Protein AF-A0A7C9DWE0-F1 (afdb_monomer_lite)

Foldseek 3Di:
DDDDDDDDDDDDDDDDPDDDDPPDDDPPPDDPDDDDDDDDDDDDDPPPPPPPPDPPPDPPPDDPDDPPPVPPVPPPPDDDDDDPVRVVVVLVVLLVVQCVVVVHDSVVSSVLCVVVVNPSVCSVVVVVVVVVVVVD

Organism: Opuntia streptacantha (NCBI:txid393608)

InterPro domains:
  IPR048962 E3 ubiquitin-protein ligase ARIH1-like, UBA-like domain [PF21235] (91-128)

Structure (mmCIF, N/CA/C/O backbone):
data_AF-A0A7C9DWE0-F1
#
_entry.id   AF-A0A7C9DWE0-F1
#
loop_
_atom_site.group_PDB
_atom_site.id
_atom_site.type_symbol
_atom_site.label_atom_id
_atom_site.label_alt_id
_atom_site.label_comp_id
_atom_site.label_asym_id
_atom_site.label_entity_id
_atom_site.label_seq_id
_atom_site.pdbx_PDB_ins_code
_atom_site.Cartn_x
_atom_site.Cartn_y
_atom_site.Cartn_z
_atom_site.occupancy
_atom_site.B_iso_or_equiv
_atom_site.auth_seq_id
_atom_site.auth_comp_id
_atom_site.auth_asym_id
_atom_site.auth_atom_id
_atom_site.pdbx_PDB_model_num
ATOM 1 N N . MET A 1 1 ? 17.456 -36.189 42.861 1.00 44.81 1 MET A N 1
ATOM 2 C CA . MET A 1 1 ? 17.696 -37.548 42.317 1.00 44.81 1 MET A CA 1
ATOM 3 C C . MET A 1 1 ? 16.547 -38.416 42.811 1.00 44.81 1 MET A C 1
ATOM 5 O O . MET A 1 1 ? 16.393 -38.452 44.020 1.00 44.81 1 MET A O 1
ATOM 9 N N . ALA A 1 2 ? 15.655 -39.036 42.036 1.00 39.78 2 ALA A N 1
ATOM 10 C CA . ALA A 1 2 ? 15.459 -39.296 40.596 1.00 39.78 2 ALA A CA 1
ATOM 11 C C . ALA A 1 2 ? 14.021 -38.837 40.218 1.00 39.78 2 ALA A C 1
ATOM 13 O O . ALA A 1 2 ? 13.189 -38.744 41.111 1.00 39.78 2 ALA A O 1
ATOM 14 N N . SER A 1 3 ? 13.669 -38.316 39.038 1.00 45.78 3 SER A N 1
ATOM 15 C CA . SER A 1 3 ? 13.766 -38.760 37.634 1.00 45.78 3 SER A CA 1
ATOM 16 C C . SER A 1 3 ? 12.952 -40.007 37.267 1.00 45.78 3 SER A C 1
ATOM 18 O O . SER A 1 3 ? 13.391 -41.115 37.541 1.00 45.78 3 SER A O 1
ATOM 20 N N . ALA A 1 4 ? 11.862 -39.711 36.545 1.00 49.44 4 ALA A N 1
ATOM 21 C CA . ALA A 1 4 ? 11.232 -40.411 35.424 1.00 49.44 4 ALA A CA 1
ATOM 22 C C . ALA A 1 4 ? 10.622 -41.811 35.623 1.00 49.44 4 ALA A C 1
ATOM 24 O O . ALA A 1 4 ? 11.168 -42.680 36.283 1.00 49.44 4 ALA A O 1
ATOM 25 N N . GLU A 1 5 ? 9.518 -41.994 34.894 1.00 49.81 5 GLU A N 1
ATOM 26 C CA . GLU A 1 5 ? 8.883 -43.267 34.543 1.00 49.81 5 GLU A CA 1
ATOM 27 C C . GLU A 1 5 ? 7.984 -43.886 35.612 1.00 49.81 5 GLU A C 1
ATOM 29 O O . GLU A 1 5 ? 8.369 -44.778 36.357 1.00 49.81 5 GLU A O 1
ATOM 34 N N . GLN A 1 6 ? 6.729 -43.444 35.618 1.00 51.88 6 GLN A N 1
ATOM 35 C CA . GLN A 1 6 ? 5.573 -44.325 35.438 1.00 51.88 6 GLN A CA 1
ATOM 36 C C . GLN A 1 6 ? 4.325 -43.454 35.408 1.00 51.88 6 GLN A C 1
ATOM 38 O O . GLN A 1 6 ? 4.126 -42.665 36.316 1.00 51.88 6 GLN A O 1
ATOM 43 N N . TYR A 1 7 ? 3.591 -43.536 34.302 1.00 47.62 7 TYR A N 1
ATOM 44 C CA . TYR A 1 7 ? 2.133 -43.424 34.120 1.00 47.62 7 TYR A CA 1
ATOM 45 C C . TYR A 1 7 ? 1.859 -42.992 32.669 1.00 47.62 7 TYR A C 1
ATOM 47 O O . TYR A 1 7 ? 1.126 -42.051 32.386 1.00 47.62 7 TYR A O 1
ATOM 55 N N . LEU A 1 8 ? 2.488 -43.706 31.729 1.00 50.47 8 LEU A N 1
ATOM 56 C CA . LEU A 1 8 ? 1.838 -43.999 30.460 1.00 50.47 8 LEU A CA 1
ATOM 57 C C . LEU A 1 8 ? 0.847 -45.137 30.730 1.00 50.47 8 LEU A C 1
ATOM 59 O O . LEU A 1 8 ? 1.215 -46.121 31.372 1.00 50.47 8 LEU A O 1
ATOM 63 N N . ASN A 1 9 ? -0.354 -44.979 30.176 1.00 40.34 9 ASN A N 1
ATOM 64 C CA . ASN A 1 9 ? -1.404 -45.978 29.954 1.00 40.34 9 ASN A CA 1
ATOM 65 C C . ASN A 1 9 ? -2.389 -46.239 31.104 1.00 40.34 9 ASN A C 1
ATOM 67 O O . ASN A 1 9 ? -2.140 -47.031 32.008 1.00 40.34 9 ASN A O 1
ATOM 71 N N . ASN A 1 10 ? -3.574 -45.631 30.996 1.00 44.66 10 ASN A N 1
ATOM 72 C CA . ASN A 1 10 ? -4.775 -46.279 30.434 1.00 44.66 10 ASN A CA 1
ATOM 73 C C . ASN A 1 10 ? -5.855 -45.186 30.247 1.00 44.66 10 ASN A C 1
ATOM 75 O O . ASN A 1 10 ? -6.109 -44.444 31.185 1.00 44.66 10 ASN A O 1
ATOM 79 N N . SER A 1 11 ? -6.317 -44.866 29.033 1.00 46.47 11 SER A N 1
ATOM 80 C CA . SER A 1 11 ? -7.185 -45.649 28.127 1.00 46.47 11 SER A CA 1
ATOM 81 C C . SER A 1 11 ? -8.675 -45.459 28.460 1.00 46.47 11 SER A C 1
ATOM 83 O O . SER A 1 11 ? -9.066 -45.745 29.587 1.00 46.47 11 SER A O 1
ATOM 85 N N . ALA A 1 12 ? -9.435 -45.041 27.429 1.00 52.06 12 ALA A N 1
ATOM 86 C CA . ALA A 1 12 ? -10.893 -44.831 27.349 1.00 52.06 12 ALA A CA 1
ATOM 87 C C . ALA A 1 12 ? -11.383 -43.579 28.110 1.00 52.06 12 ALA A C 1
ATOM 89 O O . ALA A 1 12 ? -11.009 -43.382 29.256 1.00 52.06 12 ALA A O 1
ATOM 90 N N . GLU A 1 13 ? -12.145 -42.630 27.565 1.00 55.22 13 GLU A N 1
ATOM 91 C CA . GLU A 1 13 ? -13.210 -42.605 26.540 1.00 55.22 13 GLU A CA 1
ATOM 92 C C . GLU A 1 13 ? -13.116 -41.193 25.891 1.00 55.22 13 GLU A C 1
ATOM 94 O O . GLU A 1 13 ? -12.891 -40.216 26.600 1.00 55.22 13 GLU A O 1
ATOM 99 N N . GLU A 1 14 ? -12.989 -40.961 24.583 1.00 55.84 14 GLU A N 1
ATOM 100 C CA . GLU A 1 14 ? -13.912 -41.222 23.466 1.00 55.84 14 GLU A CA 1
ATOM 101 C C . GLU A 1 14 ? -15.357 -40.760 23.715 1.00 55.84 14 GLU A C 1
ATOM 103 O O . GLU A 1 14 ? -16.229 -41.573 23.965 1.00 55.84 14 GLU A O 1
ATOM 108 N N . GLU A 1 15 ? -15.596 -39.451 23.588 1.00 56.38 15 GLU A N 1
ATOM 109 C CA . GLU A 1 15 ? -16.796 -38.882 22.949 1.00 56.38 15 GLU A CA 1
ATOM 110 C C . GLU A 1 15 ? -16.300 -37.620 22.209 1.00 56.38 15 GLU A C 1
ATOM 112 O O . GLU A 1 15 ? -15.801 -36.677 22.816 1.00 56.38 15 GLU A O 1
ATOM 117 N N . GLY A 1 16 ? -16.182 -37.613 20.882 1.00 49.94 16 GLY A N 1
ATOM 118 C CA . GLY A 1 16 ? -17.322 -37.745 19.982 1.00 49.94 16 GLY A CA 1
ATOM 119 C C . GLY A 1 16 ? -18.039 -36.398 19.863 1.00 49.94 16 GLY A C 1
ATOM 120 O O . GLY A 1 16 ? -19.231 -36.317 20.129 1.00 49.94 16 GLY A O 1
ATOM 121 N N . ARG A 1 17 ? -17.316 -35.311 19.543 1.00 49.69 17 ARG A N 1
ATOM 122 C CA . ARG A 1 17 ? -17.966 -34.071 19.101 1.00 49.69 17 ARG A CA 1
ATOM 123 C C . ARG A 1 17 ? -18.163 -34.187 17.598 1.00 49.69 17 ARG A C 1
ATOM 125 O O . ARG A 1 17 ? -17.260 -33.864 16.831 1.00 49.69 17 ARG A O 1
ATOM 132 N N . GLU A 1 18 ? -19.303 -34.766 17.255 1.00 59.59 18 GLU A N 1
ATOM 133 C CA . GLU A 1 18 ? -19.808 -34.890 15.897 1.00 59.59 18 GLU A CA 1
ATOM 134 C C . GLU A 1 18 ? -19.984 -33.510 15.251 1.00 59.59 18 GLU A C 1
ATOM 136 O O . GLU A 1 18 ? -20.187 -32.490 15.916 1.00 59.59 18 GLU A O 1
ATOM 141 N N . GLU A 1 19 ? -19.798 -33.548 13.942 1.00 55.91 19 GLU A N 1
ATOM 142 C CA . GLU A 1 19 ? -19.743 -32.481 12.960 1.00 55.91 19 GLU A CA 1
ATOM 143 C C . GLU A 1 19 ? -21.064 -31.704 12.875 1.00 55.91 19 GLU A C 1
ATOM 145 O O . GLU A 1 19 ? -22.136 -32.295 12.779 1.00 55.91 19 GLU A O 1
ATOM 150 N N . GLU A 1 20 ? -20.978 -30.376 12.820 1.00 55.44 20 GLU A N 1
ATOM 151 C CA . GLU A 1 20 ? -21.965 -29.574 12.096 1.00 55.44 20 GLU A CA 1
ATOM 152 C C . GLU A 1 20 ? -21.179 -28.775 11.054 1.00 55.44 20 GLU A C 1
ATOM 154 O O . GLU A 1 20 ? -20.591 -27.730 11.333 1.00 55.44 20 GLU A O 1
ATOM 159 N N . GLU A 1 21 ? -21.062 -29.366 9.864 1.00 58.91 21 GLU A N 1
ATOM 160 C CA . GLU A 1 21 ? -20.656 -28.667 8.652 1.00 58.91 21 GLU A CA 1
ATOM 161 C C . GLU A 1 21 ? -21.815 -27.737 8.268 1.00 58.91 21 GLU A C 1
ATOM 163 O O . GLU A 1 21 ? -22.874 -28.183 7.826 1.00 58.91 21 GLU A O 1
ATOM 168 N N . GLU A 1 22 ? -21.647 -26.437 8.503 1.00 58.53 22 GLU A N 1
ATOM 169 C CA . GLU A 1 22 ? -22.556 -25.409 7.996 1.00 58.53 22 GLU A CA 1
ATOM 170 C C . GLU A 1 22 ? -22.359 -25.296 6.474 1.00 58.53 22 GLU A C 1
ATOM 172 O O . GLU A 1 22 ? -21.539 -24.526 5.973 1.00 58.53 22 GLU A O 1
ATOM 177 N N . GLU A 1 23 ? -23.084 -26.125 5.722 1.00 61.44 23 GLU A N 1
ATOM 178 C CA . GLU A 1 23 ? -23.279 -25.959 4.283 1.00 61.44 23 GLU A CA 1
ATOM 179 C C . GLU A 1 23 ? -24.240 -24.782 4.039 1.00 61.44 23 GLU A C 1
ATOM 181 O O . GLU A 1 23 ? -25.449 -24.974 3.905 1.00 61.44 23 GLU A O 1
ATOM 186 N N . GLU A 1 24 ? -23.726 -23.549 3.986 1.00 61.78 24 GLU A N 1
ATOM 187 C CA . GLU A 1 24 ? -24.516 -22.414 3.493 1.00 61.78 24 GLU A CA 1
ATOM 188 C C . GLU A 1 24 ? -24.359 -22.236 1.973 1.00 61.78 24 GLU A C 1
ATOM 190 O O . GLU A 1 24 ? -23.264 -22.092 1.421 1.00 61.78 24 GLU A O 1
ATOM 195 N N . GLU A 1 25 ? -25.519 -22.303 1.317 1.00 62.66 25 GLU A N 1
ATOM 196 C CA . GLU A 1 25 ? -25.822 -22.175 -0.106 1.00 62.66 25 GLU A CA 1
ATOM 197 C C . GLU A 1 25 ? -24.971 -21.130 -0.847 1.00 62.66 25 GLU A C 1
ATOM 199 O O . GLU A 1 25 ? -25.085 -19.922 -0.641 1.00 62.66 25 GLU A O 1
ATOM 204 N N . LEU A 1 26 ? -24.181 -21.591 -1.820 1.00 57.09 26 LEU A N 1
ATOM 205 C CA . LEU A 1 26 ? -23.634 -20.716 -2.853 1.00 57.09 26 LEU A CA 1
ATOM 206 C C . LEU A 1 26 ? -24.789 -20.216 -3.730 1.00 57.09 26 LEU A C 1
ATOM 208 O O . LEU A 1 26 ? -25.272 -20.940 -4.605 1.00 57.09 26 LEU A O 1
ATOM 212 N N . GLU A 1 27 ? -25.230 -18.978 -3.505 1.00 61.94 27 GLU A N 1
ATOM 213 C CA . GLU A 1 27 ? -26.178 -18.310 -4.391 1.00 61.94 27 GLU A CA 1
ATOM 214 C C . GLU A 1 27 ? -25.609 -18.257 -5.818 1.00 61.94 27 GLU A C 1
ATOM 216 O O . GLU A 1 27 ? -24.581 -17.642 -6.115 1.00 61.94 27 GLU A O 1
ATOM 221 N N . ASN A 1 28 ? -26.304 -18.958 -6.708 1.00 61.91 28 ASN A N 1
ATOM 222 C CA . ASN A 1 28 ? -26.071 -19.012 -8.139 1.00 61.91 28 ASN A CA 1
ATOM 223 C C . ASN A 1 28 ? -26.217 -17.609 -8.759 1.00 61.91 28 ASN A C 1
ATOM 225 O O . ASN A 1 28 ? -27.320 -17.204 -9.127 1.00 61.91 28 ASN A O 1
ATOM 229 N N . TYR A 1 29 ? -25.108 -16.877 -8.899 1.00 62.41 29 TYR A N 1
ATOM 230 C CA . TYR A 1 29 ? -25.034 -15.596 -9.611 1.00 62.41 29 TYR A CA 1
ATOM 231 C C . TYR A 1 29 ? -25.029 -15.803 -11.137 1.00 62.41 29 TYR A C 1
ATOM 233 O O . TYR A 1 29 ? -24.180 -15.287 -11.856 1.00 62.41 29 TYR A O 1
ATOM 241 N N . ASP A 1 30 ? -25.973 -16.578 -11.664 1.00 59.06 30 ASP A N 1
ATOM 242 C CA . ASP A 1 30 ? -26.134 -16.691 -13.110 1.00 59.06 30 ASP A CA 1
ATOM 243 C C . ASP A 1 30 ? -27.198 -15.704 -13.611 1.00 59.06 30 ASP A C 1
ATOM 245 O O . ASP A 1 30 ? -28.311 -15.638 -13.090 1.00 59.06 30 ASP A O 1
ATOM 249 N N . SER A 1 31 ? -26.848 -14.986 -14.680 1.00 63.12 31 SER A N 1
ATOM 250 C CA . SER A 1 31 ? -27.704 -14.112 -15.494 1.00 63.12 31 SER A CA 1
ATOM 251 C C . SER A 1 31 ? -27.883 -12.640 -15.075 1.00 63.12 31 SER A C 1
ATOM 253 O O . SER A 1 31 ? -28.955 -12.197 -14.675 1.00 63.12 31 SER A O 1
ATOM 255 N N . MET A 1 32 ? -26.862 -11.824 -15.359 1.00 63.09 32 MET A N 1
ATOM 256 C CA . MET A 1 32 ? -27.077 -10.508 -15.987 1.00 63.09 32 MET A CA 1
ATOM 257 C C . MET A 1 32 ? -26.120 -10.357 -17.170 1.00 63.09 32 MET A C 1
ATOM 259 O O . MET A 1 32 ? -25.161 -9.590 -17.157 1.00 63.09 32 MET A O 1
ATOM 263 N N . ALA A 1 33 ? -26.377 -11.163 -18.197 1.00 62.47 33 ALA A N 1
ATOM 264 C CA . ALA A 1 33 ? -25.939 -10.844 -19.542 1.00 62.47 33 ALA A CA 1
ATOM 265 C C . ALA A 1 33 ? -26.835 -9.731 -20.111 1.00 62.47 33 ALA A C 1
ATOM 267 O O . ALA A 1 33 ? -28.040 -9.713 -19.873 1.00 62.47 33 ALA A O 1
ATOM 268 N N . ASP A 1 34 ? -26.207 -8.889 -20.927 1.00 61.31 34 ASP A N 1
ATOM 269 C CA . ASP A 1 34 ? -26.786 -7.891 -21.829 1.00 61.31 34 ASP A CA 1
ATOM 270 C C . ASP A 1 34 ? -27.039 -6.483 -21.268 1.00 61.31 34 ASP A C 1
ATOM 272 O O . ASP A 1 34 ? -28.147 -6.031 -20.986 1.00 61.31 34 ASP A O 1
ATOM 276 N N . SER A 1 35 ? -25.958 -5.713 -21.221 1.00 64.19 35 SER A N 1
ATOM 277 C CA . SER A 1 35 ? -26.018 -4.351 -21.744 1.00 64.19 35 SER A CA 1
ATOM 278 C C . SER A 1 35 ? -24.823 -4.167 -22.661 1.00 64.19 35 SER A C 1
ATOM 280 O O . SER A 1 35 ? -23.728 -3.802 -22.237 1.00 64.19 35 SER A O 1
ATOM 282 N N . SER A 1 36 ? -25.038 -4.521 -23.925 1.00 70.69 36 SER A N 1
ATOM 283 C CA . SER A 1 36 ? -24.156 -4.162 -25.031 1.00 70.69 36 SER A CA 1
ATOM 284 C C . SER A 1 36 ? -23.810 -2.664 -24.959 1.00 70.69 36 SER A C 1
ATOM 286 O O . SER A 1 36 ? -24.726 -1.847 -24.822 1.00 70.69 36 SER A O 1
ATOM 288 N N . PRO A 1 37 ? -22.527 -2.263 -25.039 1.00 67.75 37 PRO A N 1
ATOM 289 C CA . PRO A 1 37 ? -22.195 -0.853 -25.195 1.00 67.75 37 PRO A CA 1
ATOM 290 C C . PRO A 1 37 ? -22.750 -0.377 -26.547 1.00 67.75 37 PRO A C 1
ATOM 292 O O . PRO A 1 37 ? -22.612 -1.107 -27.533 1.00 67.75 37 PRO A O 1
ATOM 295 N N . PRO A 1 38 ? -23.379 0.809 -26.638 1.00 63.38 38 PRO A N 1
ATOM 296 C CA . PRO A 1 38 ? -23.731 1.351 -27.940 1.00 63.38 38 PRO A CA 1
ATOM 297 C C . PRO A 1 38 ? -22.426 1.612 -28.701 1.00 63.38 38 PRO A C 1
ATOM 299 O O . PRO A 1 38 ? -21.621 2.438 -28.269 1.00 63.38 38 PRO A O 1
ATOM 302 N N . SER A 1 39 ? -22.200 0.898 -29.812 1.00 63.44 39 SER A N 1
ATOM 303 C CA . SER A 1 39 ? -21.294 1.419 -30.831 1.00 63.44 39 SER A CA 1
ATOM 304 C C . SER A 1 39 ? -21.995 2.630 -31.433 1.00 63.44 39 SER A C 1
ATOM 306 O O . SER A 1 39 ? -23.138 2.566 -31.889 1.00 63.44 39 SER A O 1
ATOM 308 N N . SER A 1 40 ? -21.346 3.775 -31.320 1.00 60.38 40 SER A N 1
ATOM 309 C CA . SER A 1 40 ? -21.626 4.913 -32.174 1.00 60.38 40 SER A CA 1
ATOM 310 C C . SER A 1 40 ? -20.340 5.137 -32.941 1.00 60.38 40 SER A C 1
ATOM 312 O O . SER A 1 40 ? -19.395 5.746 -32.449 1.00 60.38 40 SER A O 1
ATOM 314 N N . ASP A 1 41 ? -20.301 4.452 -34.078 1.00 60.22 41 ASP A N 1
ATOM 315 C CA . ASP A 1 41 ? -19.545 4.829 -35.259 1.00 60.22 41 ASP A CA 1
ATOM 316 C C . ASP A 1 41 ? -19.924 6.259 -35.703 1.00 60.22 41 ASP A C 1
ATOM 318 O O . ASP A 1 41 ? -21.019 6.723 -35.375 1.00 60.22 41 ASP A O 1
ATOM 322 N N . GLU A 1 42 ? -19.037 6.859 -36.513 1.00 59.28 42 GLU A N 1
ATOM 323 C CA . GLU A 1 42 ? -19.202 8.096 -37.319 1.00 59.28 42 GLU A CA 1
ATOM 324 C C . GLU A 1 42 ? -18.826 9.382 -36.535 1.00 59.28 42 GLU A C 1
ATOM 326 O O . GLU A 1 42 ? -19.395 9.662 -35.484 1.00 59.28 42 GLU A O 1
ATOM 331 N N . ASP A 1 43 ? -17.811 10.190 -36.874 1.00 59.50 43 ASP A N 1
ATOM 332 C CA . ASP A 1 43 ? -17.109 10.529 -38.131 1.00 59.50 43 ASP A CA 1
ATOM 333 C C . ASP A 1 43 ? -15.625 10.843 -37.788 1.00 59.50 43 ASP A C 1
ATOM 335 O O . ASP A 1 43 ? -15.344 11.417 -36.735 1.00 59.50 43 ASP A O 1
ATOM 339 N N . ASP A 1 44 ? -14.605 10.286 -38.449 1.00 60.41 44 ASP A N 1
ATOM 340 C CA . ASP A 1 44 ? -13.992 10.729 -39.719 1.00 60.41 44 ASP A CA 1
ATOM 341 C C . ASP A 1 44 ? -13.840 12.253 -39.864 1.00 60.41 44 ASP A C 1
ATOM 343 O O . ASP A 1 44 ? -14.716 12.925 -40.388 1.00 60.41 44 ASP A O 1
ATOM 347 N N . ASP A 1 45 ? -12.700 12.773 -39.408 1.00 59.94 45 ASP A N 1
ATOM 348 C CA . ASP A 1 45 ? -12.108 14.012 -39.922 1.00 59.94 45 ASP A CA 1
ATOM 349 C C . ASP A 1 45 ? -10.579 13.847 -39.861 1.00 59.94 45 ASP A C 1
ATOM 351 O O . ASP A 1 45 ? -9.867 14.447 -39.049 1.00 59.94 45 ASP A O 1
ATOM 355 N N . ASP A 1 46 ? -10.077 12.957 -40.719 1.00 60.34 46 ASP A N 1
ATOM 356 C CA . ASP A 1 46 ? -8.691 12.964 -41.184 1.00 60.34 46 ASP A CA 1
ATOM 357 C C . ASP A 1 46 ? -8.463 14.228 -42.041 1.00 60.34 46 ASP A C 1
ATOM 359 O O . ASP A 1 46 ? -8.388 14.174 -43.269 1.00 60.34 46 ASP A O 1
ATOM 363 N N . ASP A 1 47 ? -8.337 15.394 -41.402 1.00 55.41 47 ASP A N 1
ATOM 364 C CA . ASP A 1 47 ? -7.789 16.589 -42.058 1.00 55.41 47 ASP A CA 1
ATOM 365 C C . ASP A 1 47 ? -6.258 16.498 -42.057 1.00 55.41 47 ASP A C 1
ATOM 367 O O . ASP A 1 47 ? -5.540 17.177 -41.317 1.00 55.41 47 ASP A O 1
ATOM 371 N N . TYR A 1 48 ? -5.750 15.585 -42.885 1.00 62.72 48 TYR A N 1
ATOM 372 C CA . TYR A 1 48 ? -4.390 15.668 -43.392 1.00 62.72 48 TYR A CA 1
ATOM 373 C C . TYR A 1 48 ? -4.333 16.853 -44.352 1.00 62.72 48 TYR A C 1
ATOM 375 O O . TYR A 1 48 ? -4.471 16.698 -45.567 1.00 62.72 48 TYR A O 1
ATOM 383 N N . SER A 1 49 ? -4.116 18.047 -43.802 1.00 59.44 49 SER A N 1
ATOM 384 C CA . SER A 1 49 ? -3.631 19.171 -44.588 1.00 59.44 49 SER A CA 1
ATOM 385 C C . SER A 1 49 ? -2.225 18.820 -45.084 1.00 59.44 49 SER A C 1
ATOM 387 O O . SER A 1 49 ? -1.228 18.999 -44.380 1.00 59.44 49 SER A O 1
ATOM 389 N N . ASP A 1 50 ? -2.187 18.236 -46.277 1.00 62.66 50 ASP A N 1
ATOM 390 C CA . ASP A 1 50 ? -1.033 18.093 -47.156 1.00 62.66 50 ASP A CA 1
ATOM 391 C C . ASP A 1 50 ? -0.567 19.501 -47.549 1.00 62.66 50 ASP A C 1
ATOM 393 O O . ASP A 1 50 ? -0.943 20.043 -48.588 1.00 62.66 50 ASP A O 1
ATOM 397 N N . ASP A 1 51 ? 0.164 20.141 -46.637 1.00 58.62 51 ASP A N 1
ATOM 398 C CA . ASP A 1 51 ? 0.936 21.342 -46.930 1.00 58.62 51 ASP A CA 1
ATOM 399 C C . ASP A 1 51 ? 2.274 20.867 -47.501 1.00 58.62 51 ASP A C 1
ATOM 401 O O . ASP A 1 51 ? 3.277 20.693 -46.801 1.00 58.62 51 ASP A O 1
ATOM 405 N N . ASP A 1 52 ? 2.216 20.536 -48.790 1.00 62.94 52 ASP A N 1
ATOM 406 C CA . ASP A 1 52 ? 3.349 20.326 -49.687 1.00 62.94 52 ASP A CA 1
ATOM 407 C C . ASP A 1 52 ? 4.044 21.681 -49.896 1.00 62.94 52 ASP A C 1
ATOM 409 O O . ASP A 1 52 ? 3.958 22.302 -50.955 1.00 62.94 52 ASP A O 1
ATOM 413 N N . ASP A 1 53 ? 4.677 22.175 -48.831 1.00 61.41 53 ASP A N 1
ATOM 414 C CA . ASP A 1 53 ? 5.521 23.360 -48.860 1.00 61.41 53 ASP A CA 1
ATOM 415 C C . ASP A 1 53 ? 6.978 22.915 -49.026 1.00 61.41 53 ASP A C 1
ATOM 417 O O . ASP A 1 53 ? 7.703 22.582 -48.086 1.00 61.41 53 ASP A O 1
ATOM 421 N N . ASP A 1 54 ? 7.363 22.924 -50.299 1.00 59.84 54 ASP A N 1
ATOM 422 C CA . ASP A 1 54 ? 8.676 23.293 -50.806 1.00 59.84 54 ASP A CA 1
ATOM 423 C C . ASP A 1 54 ? 9.874 22.510 -50.249 1.00 59.84 54 ASP A C 1
ATOM 425 O O . ASP A 1 54 ? 10.552 22.871 -49.283 1.00 59.84 54 ASP A O 1
ATOM 429 N N . LEU A 1 55 ? 10.234 21.482 -51.021 1.00 59.19 55 LEU A N 1
ATOM 430 C CA . LEU A 1 55 ? 11.600 20.983 -51.153 1.00 59.19 55 LEU A CA 1
ATOM 431 C C . LEU A 1 55 ? 12.546 22.133 -51.565 1.00 59.19 55 LEU A C 1
ATOM 433 O O . LEU 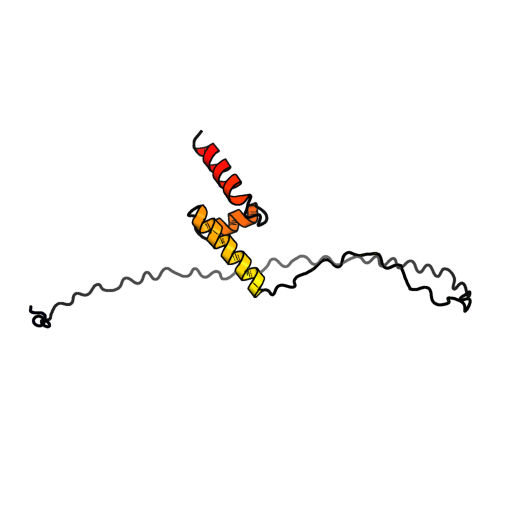A 1 55 ? 12.885 22.283 -52.741 1.00 59.19 55 LEU A O 1
ATOM 437 N N . ASP A 1 56 ? 12.993 22.932 -50.594 1.00 53.41 56 ASP A N 1
ATOM 438 C CA . ASP A 1 56 ? 14.145 23.820 -50.743 1.00 53.41 56 ASP A CA 1
ATOM 439 C C . ASP A 1 56 ? 15.424 22.976 -50.720 1.00 53.41 56 ASP A C 1
ATOM 441 O O . ASP A 1 56 ? 15.988 22.605 -49.686 1.00 53.41 56 ASP A O 1
ATOM 445 N N . ASP A 1 57 ? 15.830 22.624 -51.933 1.00 59.19 57 ASP A N 1
ATOM 446 C CA . ASP A 1 57 ? 17.144 22.141 -52.326 1.00 59.19 57 ASP A CA 1
ATOM 447 C C . ASP A 1 57 ? 18.240 23.127 -51.889 1.00 59.19 57 ASP A C 1
ATOM 449 O O . ASP A 1 57 ? 18.674 23.999 -52.641 1.00 59.19 57 ASP A O 1
ATOM 453 N N . SER A 1 58 ? 18.709 22.980 -50.651 1.00 61.31 58 SER A N 1
ATOM 454 C CA . SER A 1 58 ? 19.990 23.540 -50.221 1.00 61.31 58 SER A CA 1
ATOM 455 C C . SER A 1 58 ? 20.579 22.761 -49.046 1.00 61.31 58 SER A C 1
ATOM 457 O O . SER A 1 58 ? 20.879 23.298 -47.978 1.00 61.31 58 SER A O 1
ATOM 459 N N . LEU A 1 59 ? 20.799 21.459 -49.241 1.00 57.97 59 LEU A N 1
ATOM 460 C CA . LEU A 1 59 ? 21.761 20.731 -48.412 1.00 57.97 59 LEU A CA 1
ATOM 461 C C . LEU A 1 59 ? 23.164 21.022 -48.944 1.00 57.97 59 LEU A C 1
ATOM 463 O O . LEU A 1 59 ? 23.783 20.227 -49.648 1.00 57.97 59 LEU A O 1
ATOM 467 N N . SER A 1 60 ? 23.632 22.224 -48.605 1.00 53.84 60 SER A N 1
ATOM 468 C CA . SER A 1 60 ? 25.045 22.568 -48.580 1.00 53.84 60 SER A CA 1
ATOM 469 C C . SER A 1 60 ? 25.783 21.512 -47.758 1.00 53.84 60 SER A C 1
ATOM 471 O O . SER A 1 60 ? 25.626 21.425 -46.541 1.00 53.84 60 SER A O 1
ATOM 473 N N . ASP A 1 61 ? 26.571 20.713 -48.466 1.00 56.03 61 ASP A N 1
ATOM 474 C CA . ASP A 1 61 ? 27.588 19.786 -47.982 1.00 56.03 61 ASP A CA 1
ATOM 475 C C . ASP A 1 61 ? 28.675 20.552 -47.210 1.00 56.03 61 ASP A C 1
ATOM 477 O O . ASP A 1 61 ? 29.733 20.840 -47.757 1.00 56.03 61 ASP A O 1
ATOM 481 N N . ASP A 1 62 ? 28.367 20.990 -45.983 1.00 58.31 62 ASP A N 1
ATOM 482 C CA . ASP A 1 62 ? 29.350 21.461 -44.998 1.00 58.31 62 ASP A CA 1
ATOM 483 C C . ASP A 1 62 ? 28.718 21.588 -43.597 1.00 58.31 62 ASP A C 1
ATOM 485 O O . ASP A 1 62 ? 28.439 22.681 -43.105 1.00 58.31 62 ASP A O 1
ATOM 489 N N . PHE A 1 63 ? 28.444 20.460 -42.937 1.00 53.44 63 PHE A N 1
ATOM 490 C CA . PHE A 1 63 ? 28.311 20.455 -41.475 1.00 53.44 63 PHE A CA 1
ATOM 491 C C . PHE A 1 63 ? 29.375 19.535 -40.893 1.00 53.44 63 PHE A C 1
ATOM 493 O O . PHE A 1 63 ? 29.142 18.389 -40.510 1.00 53.44 63 PHE A O 1
ATOM 500 N N . ASP A 1 64 ? 30.581 20.091 -40.915 1.00 53.88 64 ASP A N 1
ATOM 501 C CA . ASP A 1 64 ? 31.724 19.713 -40.106 1.00 53.88 64 ASP A CA 1
ATOM 502 C C . ASP A 1 64 ? 31.285 19.517 -38.640 1.00 53.88 64 ASP A C 1
ATOM 504 O O . ASP A 1 64 ? 30.750 20.419 -37.993 1.00 53.88 64 ASP A O 1
ATOM 508 N N . ASP A 1 65 ? 31.423 18.279 -38.175 1.00 56.06 65 ASP A N 1
ATOM 509 C CA . ASP A 1 65 ? 31.838 17.880 -36.827 1.00 56.06 65 ASP A CA 1
ATOM 510 C C . ASP A 1 65 ? 31.556 18.863 -35.667 1.00 56.06 65 ASP A C 1
ATOM 512 O O . ASP A 1 65 ? 32.462 19.378 -35.011 1.00 56.06 65 ASP A O 1
ATOM 516 N N . ALA A 1 66 ? 30.277 19.120 -35.379 1.00 57.25 66 ALA A N 1
ATOM 517 C CA . ALA A 1 66 ? 29.870 19.883 -34.194 1.00 57.25 66 ALA A CA 1
ATOM 518 C C . ALA A 1 66 ? 28.609 19.331 -33.507 1.00 57.25 66 ALA A C 1
ATOM 520 O O . ALA A 1 66 ? 27.888 20.064 -32.831 1.00 57.25 66 ALA A O 1
ATOM 521 N N . PHE A 1 67 ? 28.353 18.021 -33.612 1.00 54.38 67 PHE A N 1
ATOM 522 C CA . PHE A 1 67 ? 27.467 17.328 -32.663 1.00 54.38 67 PHE A CA 1
ATOM 523 C C . PHE A 1 67 ? 28.258 16.865 -31.426 1.00 54.38 67 PHE A C 1
ATOM 525 O O . PHE A 1 67 ? 28.080 15.763 -30.919 1.00 54.38 67 PHE A O 1
ATOM 532 N N . ASP A 1 68 ? 29.159 17.714 -30.935 1.00 57.69 68 ASP A N 1
ATOM 533 C CA . ASP A 1 68 ? 29.663 17.630 -29.573 1.00 57.69 68 ASP A CA 1
ATOM 534 C C . ASP A 1 68 ? 29.173 18.863 -28.809 1.00 57.69 68 ASP A C 1
ATOM 536 O O . ASP A 1 68 ? 29.266 20.000 -29.265 1.00 57.69 68 ASP A O 1
ATOM 540 N N . SER A 1 69 ? 28.658 18.615 -27.610 1.00 55.78 69 SER A N 1
ATOM 541 C CA . SER A 1 69 ? 28.335 19.622 -26.605 1.00 55.78 69 SER A CA 1
ATOM 542 C C . SER A 1 69 ? 27.021 20.410 -26.747 1.00 55.78 69 SER A C 1
ATOM 544 O O . SER A 1 69 ? 26.928 21.553 -26.302 1.00 55.78 69 SER A O 1
ATOM 546 N N . HIS A 1 70 ? 25.934 19.739 -27.135 1.00 50.00 70 HIS A N 1
ATOM 547 C CA . HIS A 1 70 ? 24.686 19.889 -26.366 1.00 50.00 70 HIS A CA 1
ATOM 548 C C . HIS A 1 70 ? 24.473 18.669 -25.459 1.00 50.00 70 HIS A C 1
ATOM 550 O O . HIS A 1 70 ? 23.364 18.172 -25.268 1.00 50.00 70 HIS A O 1
ATOM 556 N N . HIS A 1 71 ? 25.561 18.225 -24.816 1.00 55.75 71 HIS A N 1
ATOM 557 C CA . HIS A 1 71 ? 25.477 17.690 -23.465 1.00 55.75 71 HIS A CA 1
ATOM 558 C C . HIS A 1 71 ? 24.907 18.797 -22.575 1.00 55.75 71 HIS A C 1
ATOM 560 O O . HIS A 1 71 ? 25.606 19.443 -21.793 1.00 55.75 71 HIS A O 1
ATOM 566 N N . SER A 1 72 ? 23.585 18.975 -22.649 1.00 56.31 72 SER A N 1
ATOM 567 C CA . SER A 1 72 ? 22.792 19.163 -21.451 1.00 56.31 72 SER A CA 1
ATOM 568 C C . SER A 1 72 ? 23.465 18.270 -20.423 1.00 56.31 72 SER A C 1
ATOM 570 O O . SER A 1 72 ? 23.507 17.050 -20.603 1.00 56.31 72 SER A O 1
ATOM 572 N N . SER A 1 73 ? 24.094 18.862 -19.411 1.00 59.47 73 SER A N 1
ATOM 573 C CA . SER A 1 73 ? 24.456 18.138 -18.201 1.00 59.47 73 SER A CA 1
ATOM 574 C C . SER A 1 73 ? 23.140 17.709 -17.556 1.00 59.47 73 SER A C 1
ATOM 576 O O . SER A 1 73 ? 22.740 18.220 -16.515 1.00 59.47 73 SER A O 1
ATOM 578 N N . ALA A 1 74 ? 22.406 16.823 -18.233 1.00 63.22 74 ALA A N 1
ATOM 579 C CA . ALA A 1 74 ? 21.372 16.008 -17.676 1.00 63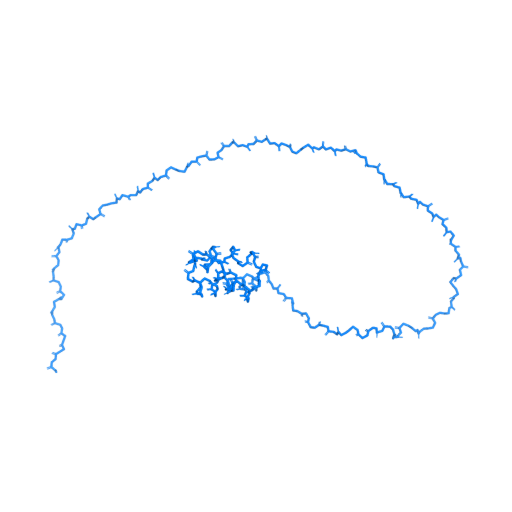.22 74 ALA A CA 1
ATOM 580 C C . ALA A 1 74 ? 22.130 15.251 -16.606 1.00 63.22 74 ALA A C 1
ATOM 582 O O . ALA A 1 74 ? 22.929 14.358 -16.901 1.00 63.22 74 ALA A O 1
ATOM 583 N N . ARG A 1 75 ? 21.991 15.728 -15.364 1.00 68.25 75 ARG A N 1
ATOM 584 C CA . ARG A 1 75 ? 22.361 14.958 -14.188 1.00 68.25 75 ARG A CA 1
ATOM 585 C C . ARG A 1 75 ? 21.918 13.538 -14.495 1.00 68.25 75 ARG A C 1
ATOM 587 O O . ARG A 1 75 ? 20.741 13.326 -14.765 1.00 68.25 75 ARG A O 1
ATOM 594 N N . GLN A 1 76 ? 22.864 12.607 -14.548 1.00 70.38 76 GLN A N 1
ATOM 595 C CA . GLN A 1 76 ? 22.523 11.201 -14.662 1.00 70.38 76 GLN A CA 1
ATOM 596 C C . GLN A 1 76 ? 21.783 10.853 -13.372 1.00 70.38 76 GLN A C 1
ATOM 598 O O . GLN A 1 76 ? 22.400 10.592 -12.341 1.00 70.38 76 GLN A O 1
ATOM 603 N N . GLU A 1 77 ? 20.460 10.981 -13.391 1.00 78.56 77 GLU A N 1
ATOM 604 C CA . GLU A 1 77 ? 19.632 10.593 -12.267 1.00 78.56 77 GLU A CA 1
ATOM 605 C C . GLU A 1 77 ? 19.698 9.074 -12.165 1.00 78.56 77 GLU A C 1
ATOM 607 O O . GLU A 1 77 ? 19.454 8.346 -13.131 1.00 78.56 77 GLU A O 1
ATOM 612 N N . ALA A 1 78 ? 20.103 8.589 -10.994 1.00 86.62 78 ALA A N 1
ATOM 613 C CA . ALA A 1 78 ? 20.132 7.166 -10.726 1.00 86.62 78 ALA A CA 1
ATOM 614 C C . ALA A 1 78 ? 18.687 6.666 -10.640 1.00 86.62 78 ALA A C 1
ATOM 616 O O . ALA A 1 78 ? 17.990 6.927 -9.660 1.00 86.62 78 ALA A O 1
ATOM 617 N N . TYR A 1 79 ? 18.240 5.940 -11.661 1.00 88.56 79 TYR A N 1
ATOM 618 C CA . TYR A 1 79 ? 16.961 5.246 -11.637 1.00 88.56 79 TYR A CA 1
ATOM 619 C C . TYR A 1 79 ? 17.165 3.783 -11.242 1.00 88.56 79 TYR A C 1
ATOM 621 O O . TYR A 1 79 ? 18.178 3.157 -11.559 1.00 88.56 79 TYR A O 1
ATOM 629 N N . LYS A 1 80 ? 16.179 3.225 -10.540 1.00 92.75 80 LYS A N 1
ATOM 630 C CA . LYS A 1 80 ? 16.128 1.803 -10.204 1.00 92.75 80 LYS A CA 1
ATOM 631 C C . LYS A 1 80 ? 14.895 1.194 -10.854 1.00 92.75 80 LYS A C 1
ATOM 633 O O . LYS A 1 80 ? 13.777 1.570 -10.521 1.00 92.75 80 LYS A O 1
ATOM 638 N N . VAL A 1 81 ? 15.104 0.237 -11.754 1.00 93.06 81 VAL A N 1
ATOM 639 C CA . VAL A 1 81 ? 14.014 -0.581 -12.296 1.00 93.06 81 VAL A CA 1
ATOM 640 C C . VAL A 1 81 ? 13.622 -1.609 -11.237 1.00 93.06 81 VAL A C 1
ATOM 642 O O . VAL A 1 81 ? 14.479 -2.326 -10.719 1.00 93.06 81 VAL A O 1
ATOM 645 N N . LEU A 1 82 ? 12.338 -1.653 -10.892 1.00 96.31 82 LEU A N 1
ATOM 646 C CA . LEU A 1 82 ? 11.778 -2.611 -9.943 1.00 96.31 82 LEU A CA 1
ATOM 647 C C . LEU A 1 82 ? 10.959 -3.659 -10.688 1.00 96.31 82 LEU A C 1
ATOM 649 O O . LEU A 1 82 ? 10.250 -3.342 -11.643 1.00 96.31 82 LEU A O 1
ATOM 653 N N . SER A 1 83 ? 11.041 -4.907 -10.236 1.00 97.12 83 SER A N 1
ATOM 654 C CA . SER A 1 83 ? 10.137 -5.947 -10.711 1.00 97.12 83 SER A CA 1
ATOM 655 C C . SER A 1 83 ? 8.766 -5.810 -10.045 1.00 97.12 83 SER A C 1
ATOM 657 O O . SER A 1 83 ? 8.628 -5.221 -8.971 1.00 97.12 83 SER A O 1
ATOM 659 N N . ALA A 1 84 ? 7.741 -6.430 -10.631 1.00 97.00 84 ALA A N 1
ATOM 660 C CA . ALA A 1 84 ? 6.424 -6.504 -10.000 1.00 97.00 84 ALA A CA 1
ATOM 661 C C . ALA A 1 84 ? 6.471 -7.177 -8.612 1.00 97.00 84 ALA A C 1
ATOM 663 O O . ALA A 1 84 ? 5.679 -6.840 -7.740 1.00 97.00 84 ALA A O 1
ATOM 664 N N . ALA A 1 85 ? 7.405 -8.111 -8.391 1.00 97.31 85 ALA A N 1
ATOM 665 C CA . ALA A 1 85 ? 7.587 -8.750 -7.089 1.00 97.31 85 ALA A CA 1
ATOM 666 C C . ALA A 1 85 ? 8.147 -7.778 -6.041 1.00 97.31 85 ALA A C 1
ATOM 668 O O . ALA A 1 85 ? 7.689 -7.790 -4.902 1.00 97.31 85 ALA A O 1
ATOM 669 N N . ASP A 1 86 ? 9.082 -6.909 -6.432 1.00 96.12 86 ASP A N 1
ATOM 670 C CA . ASP A 1 86 ? 9.629 -5.885 -5.537 1.00 96.12 86 ASP A CA 1
ATOM 671 C C . ASP A 1 86 ? 8.555 -4.870 -5.139 1.00 96.12 86 ASP A C 1
ATOM 673 O O . ASP A 1 86 ? 8.444 -4.516 -3.968 1.00 96.12 86 ASP A O 1
ATOM 677 N N . ILE A 1 87 ? 7.731 -4.446 -6.104 1.00 95.38 87 ILE A N 1
ATOM 678 C CA . ILE A 1 87 ? 6.617 -3.522 -5.859 1.00 95.38 87 ILE A CA 1
ATOM 679 C C . ILE A 1 87 ? 5.605 -4.148 -4.897 1.00 95.38 87 ILE A C 1
ATOM 681 O O . ILE A 1 87 ? 5.238 -3.507 -3.914 1.00 95.38 87 ILE A O 1
ATOM 685 N N . ARG A 1 88 ? 5.201 -5.407 -5.129 1.00 96.12 88 ARG A N 1
ATOM 686 C CA . ARG A 1 88 ? 4.283 -6.122 -4.228 1.00 96.12 88 ARG A CA 1
ATOM 687 C C . ARG A 1 88 ? 4.832 -6.214 -2.812 1.00 96.12 88 ARG A C 1
ATOM 689 O O . ARG A 1 88 ? 4.114 -5.898 -1.873 1.00 96.12 88 ARG A O 1
ATOM 696 N N . ARG A 1 89 ? 6.114 -6.554 -2.654 1.00 96.31 89 ARG A N 1
ATOM 697 C CA . ARG A 1 89 ? 6.729 -6.623 -1.325 1.00 96.31 89 ARG A CA 1
ATOM 698 C C . ARG A 1 89 ? 6.716 -5.268 -0.620 1.00 96.31 89 ARG A C 1
ATOM 700 O O . ARG A 1 89 ? 6.371 -5.199 0.549 1.00 96.31 89 ARG A O 1
ATOM 707 N N . CYS A 1 90 ? 7.023 -4.182 -1.333 1.00 93.56 90 CYS A N 1
ATOM 708 C CA . CYS A 1 90 ? 6.919 -2.837 -0.764 1.00 93.56 90 CYS A CA 1
ATOM 709 C C . CYS A 1 90 ? 5.489 -2.494 -0.319 1.00 93.56 90 CYS A C 1
ATOM 711 O O . CYS A 1 90 ? 5.315 -1.853 0.716 1.00 93.56 90 CYS A O 1
ATOM 713 N N . GLN A 1 91 ? 4.474 -2.917 -1.075 1.00 95.25 91 GLN A N 1
ATOM 714 C CA . GLN A 1 91 ? 3.073 -2.723 -0.697 1.00 95.25 91 GLN A CA 1
ATOM 715 C C . GLN A 1 91 ? 2.705 -3.545 0.542 1.00 95.25 91 GLN A C 1
ATOM 717 O O . GLN A 1 91 ? 2.120 -3.001 1.474 1.00 95.25 91 GLN A O 1
ATOM 722 N N . GLU A 1 92 ? 3.079 -4.824 0.577 1.00 95.94 92 GLU A N 1
ATOM 723 C CA . GLU A 1 92 ? 2.852 -5.722 1.715 1.00 95.94 92 GLU A CA 1
ATOM 724 C C . GLU A 1 92 ? 3.520 -5.193 2.990 1.00 95.94 92 GLU A C 1
ATOM 726 O O . GLU A 1 92 ? 2.870 -5.110 4.030 1.00 95.94 92 GLU A O 1
ATOM 731 N N . ASP A 1 93 ? 4.780 -4.759 2.905 1.00 95.75 93 ASP A N 1
ATOM 732 C CA . ASP A 1 93 ? 5.523 -4.180 4.029 1.00 95.75 93 ASP A CA 1
ATOM 733 C C . ASP A 1 93 ? 4.841 -2.908 4.559 1.00 95.75 93 ASP A C 1
ATOM 735 O O . ASP A 1 93 ? 4.703 -2.729 5.772 1.00 95.75 93 ASP A O 1
ATOM 739 N N . ALA A 1 94 ? 4.373 -2.029 3.665 1.00 93.94 94 ALA A N 1
ATOM 740 C CA . ALA A 1 94 ? 3.653 -0.818 4.051 1.00 93.94 94 ALA A CA 1
ATOM 741 C C . ALA A 1 94 ? 2.311 -1.139 4.729 1.00 93.94 94 ALA A C 1
ATOM 743 O O . ALA A 1 94 ? 2.006 -0.573 5.780 1.00 93.94 94 ALA A O 1
ATOM 744 N N . ILE A 1 95 ? 1.535 -2.070 4.166 1.00 95.31 95 ILE A N 1
ATOM 745 C CA . ILE A 1 95 ? 0.251 -2.512 4.726 1.00 95.31 95 ILE A CA 1
ATOM 746 C C . ILE A 1 95 ? 0.461 -3.148 6.102 1.00 95.31 95 ILE A C 1
ATOM 748 O O . ILE A 1 95 ? -0.248 -2.796 7.042 1.00 95.31 95 ILE A O 1
ATOM 752 N N . MET A 1 96 ? 1.446 -4.039 6.247 1.00 95.69 96 MET A N 1
ATOM 753 C CA . MET A 1 96 ? 1.766 -4.680 7.525 1.00 95.69 96 MET A CA 1
ATOM 754 C C . MET A 1 96 ? 2.194 -3.663 8.582 1.00 95.69 96 MET A C 1
ATOM 756 O O . MET A 1 96 ? 1.754 -3.758 9.725 1.00 95.69 96 MET A O 1
ATOM 760 N N . ASN A 1 97 ? 3.011 -2.674 8.216 1.00 94.12 97 ASN A N 1
ATOM 761 C CA . ASN A 1 97 ? 3.437 -1.627 9.141 1.00 94.12 97 ASN A CA 1
ATOM 762 C C . ASN A 1 97 ? 2.240 -0.805 9.647 1.00 94.12 97 ASN A C 1
ATOM 764 O O . ASN A 1 97 ? 2.042 -0.687 10.853 1.00 94.12 97 ASN A O 1
ATOM 768 N N . ILE A 1 98 ? 1.389 -0.309 8.744 1.00 92.88 98 ILE A N 1
ATOM 769 C CA . ILE A 1 98 ? 0.194 0.459 9.125 1.00 92.88 98 ILE A CA 1
ATOM 770 C C . ILE A 1 98 ? -0.785 -0.392 9.937 1.00 92.88 98 ILE A C 1
ATOM 772 O O . ILE A 1 98 ? -1.287 0.066 10.961 1.00 92.88 98 ILE A O 1
ATOM 776 N N . SER A 1 99 ? -1.017 -1.638 9.522 1.00 94.25 99 SER A N 1
ATOM 777 C CA . SER A 1 99 ? -1.857 -2.590 10.251 1.00 94.25 99 SER A CA 1
ATOM 778 C C . SER A 1 99 ? -1.345 -2.811 11.676 1.00 94.25 99 SER A C 1
ATOM 780 O O . SER A 1 99 ? -2.136 -2.772 12.614 1.00 94.25 99 SER A O 1
ATOM 782 N N . ALA A 1 100 ? -0.031 -2.950 11.869 1.00 92.50 100 ALA A N 1
ATOM 783 C CA . ALA A 1 100 ? 0.568 -3.104 13.192 1.00 92.50 100 ALA A CA 1
ATOM 784 C C . ALA A 1 100 ? 0.486 -1.821 14.041 1.00 92.50 100 ALA A C 1
ATOM 786 O O . ALA A 1 100 ? 0.182 -1.895 15.230 1.00 92.50 100 ALA A O 1
ATOM 787 N N . VAL A 1 101 ? 0.738 -0.649 13.448 1.00 91.44 101 VAL A N 1
ATOM 788 C CA . VAL A 1 101 ? 0.729 0.646 14.155 1.00 91.44 101 VAL A CA 1
ATOM 789 C C . VAL A 1 101 ? -0.680 1.041 14.590 1.00 91.44 101 VAL A C 1
ATOM 791 O O . VAL A 1 101 ? -0.872 1.459 15.730 1.00 91.44 101 VAL A O 1
ATOM 794 N N . LEU A 1 102 ? -1.663 0.899 13.701 1.00 89.19 102 LEU A N 1
ATOM 795 C CA . LEU A 1 102 ? -3.053 1.271 13.967 1.00 89.19 102 LEU A CA 1
ATOM 796 C C . LEU A 1 102 ? -3.871 0.120 14.569 1.00 89.19 102 LEU A C 1
ATOM 798 O O . LEU A 1 102 ? -4.997 0.336 15.000 1.00 89.19 102 LEU A O 1
ATOM 802 N N . SER A 1 103 ? -3.307 -1.093 14.632 1.00 92.31 103 SER A N 1
ATOM 803 C CA . SER A 1 103 ? -4.006 -2.314 15.063 1.00 92.31 103 SER A CA 1
ATOM 804 C C . SER A 1 103 ? -5.315 -2.565 14.297 1.00 92.31 103 SER A C 1
ATOM 806 O O . SER A 1 103 ? -6.304 -3.020 14.868 1.00 92.31 103 SER A O 1
ATOM 808 N N . VAL A 1 104 ? -5.306 -2.283 12.992 1.00 91.56 104 VAL A N 1
ATOM 809 C CA . VAL A 1 104 ? -6.432 -2.493 12.062 1.00 91.56 104 VAL A CA 1
ATOM 810 C C . VAL A 1 104 ? -6.144 -3.675 11.133 1.00 91.56 104 VAL A C 1
ATOM 812 O O . VAL A 1 104 ? -4.971 -3.982 10.886 1.00 91.56 104 VAL A O 1
ATOM 815 N N . PRO A 1 105 ? -7.161 -4.355 10.577 1.00 94.44 105 PRO A N 1
ATOM 816 C CA . PRO A 1 105 ? -6.936 -5.425 9.610 1.00 94.44 105 PRO A CA 1
ATOM 817 C C . PRO A 1 105 ? -6.241 -4.914 8.338 1.00 94.44 105 PRO A C 1
ATOM 819 O O . PRO A 1 105 ? -6.394 -3.763 7.929 1.00 94.44 105 PRO A O 1
ATOM 822 N N . ALA A 1 106 ? -5.495 -5.799 7.670 1.00 93.19 106 ALA A N 1
ATOM 823 C CA . ALA A 1 106 ? -4.7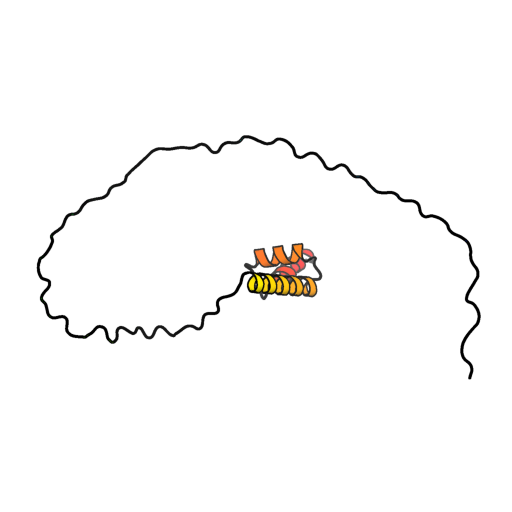05 -5.457 6.482 1.00 93.19 106 ALA A CA 1
ATOM 824 C C . ALA A 1 106 ? -5.545 -4.845 5.342 1.00 93.19 106 ALA A C 1
ATOM 826 O O . ALA A 1 106 ? -5.080 -3.945 4.644 1.00 93.19 106 ALA A O 1
ATOM 827 N N . ALA A 1 107 ? -6.793 -5.296 5.179 1.00 93.56 107 ALA A N 1
ATOM 828 C CA . ALA A 1 107 ? -7.720 -4.734 4.201 1.00 93.56 107 ALA A CA 1
ATOM 829 C C . ALA A 1 107 ? -8.016 -3.250 4.485 1.00 93.56 107 ALA A C 1
ATOM 831 O O . ALA A 1 107 ? -7.898 -2.417 3.589 1.00 93.56 107 ALA A O 1
ATOM 832 N N . GLU A 1 108 ? -8.304 -2.894 5.737 1.00 92.19 108 GLU A N 1
ATOM 833 C CA . GLU A 1 108 ? -8.538 -1.501 6.138 1.00 92.19 108 GLU A CA 1
ATOM 834 C C . GLU A 1 108 ? -7.267 -0.657 6.010 1.00 92.19 108 GLU A C 1
ATOM 836 O O . GLU A 1 108 ? -7.307 0.428 5.432 1.00 92.19 108 GLU A O 1
ATOM 841 N N . ALA A 1 109 ? -6.114 -1.182 6.437 1.00 93.06 109 ALA A N 1
ATOM 842 C CA . ALA A 1 109 ? -4.825 -0.514 6.249 1.00 93.06 109 ALA A CA 1
ATOM 843 C C . ALA A 1 109 ? -4.543 -0.200 4.766 1.00 93.06 109 ALA A C 1
ATOM 845 O O . ALA A 1 109 ? -4.043 0.880 4.447 1.00 93.06 109 ALA A O 1
ATOM 846 N N . SER A 1 110 ? -4.899 -1.107 3.849 1.00 92.94 110 SER A N 1
ATOM 847 C CA . SER A 1 110 ? -4.738 -0.886 2.407 1.00 92.94 110 SER A CA 1
ATOM 848 C C . SER A 1 110 ? -5.639 0.234 1.869 1.00 92.94 110 SER A C 1
ATOM 850 O O . SER A 1 110 ? -5.191 1.048 1.061 1.00 92.94 110 SER A O 1
ATOM 852 N N . ILE A 1 111 ? -6.874 0.339 2.369 1.00 91.75 111 ILE A N 1
ATOM 853 C CA . ILE A 1 111 ? -7.816 1.407 2.009 1.00 91.75 111 ILE A CA 1
ATOM 854 C C . ILE A 1 111 ? -7.305 2.755 2.532 1.00 91.75 111 ILE A C 1
ATOM 856 O O . ILE A 1 111 ? -7.291 3.743 1.798 1.00 91.75 111 ILE A O 1
ATOM 860 N N . LEU A 1 112 ? -6.802 2.799 3.768 1.00 90.75 112 LEU A N 1
ATOM 861 C CA . LEU A 1 112 ? -6.210 4.008 4.350 1.00 90.75 112 LEU A CA 1
ATOM 862 C C . LEU A 1 112 ? -4.986 4.489 3.564 1.00 90.75 112 LEU A C 1
ATOM 864 O O . LEU A 1 112 ? -4.862 5.684 3.281 1.00 90.75 112 LEU A O 1
ATOM 868 N N . LEU A 1 113 ? -4.114 3.564 3.157 1.00 91.56 113 LEU A N 1
ATOM 869 C CA . LEU A 1 113 ? -2.983 3.867 2.282 1.00 91.56 113 LEU A CA 1
ATOM 870 C C . LEU A 1 113 ? -3.457 4.435 0.940 1.00 91.56 113 LEU A C 1
ATOM 872 O O . LEU A 1 113 ? -2.890 5.423 0.479 1.00 91.56 113 LEU A O 1
ATOM 876 N N . LEU A 1 114 ? -4.523 3.891 0.345 1.00 90.12 114 LEU A N 1
ATOM 877 C CA . LEU A 1 114 ? -5.092 4.410 -0.900 1.00 90.12 114 LEU A CA 1
ATOM 878 C C . LEU A 1 114 ? -5.606 5.851 -0.745 1.00 90.12 114 LEU A C 1
ATOM 880 O O . LEU A 1 114 ? -5.297 6.702 -1.579 1.00 90.12 114 LEU A O 1
ATOM 884 N N . HIS A 1 115 ? -6.323 6.154 0.342 1.00 88.75 115 HIS A N 1
ATOM 885 C CA . HIS A 1 115 ? -6.811 7.509 0.636 1.00 88.75 115 HIS A CA 1
ATOM 886 C C . HIS A 1 115 ? -5.689 8.522 0.885 1.00 88.75 115 HIS A C 1
ATOM 888 O O . HIS A 1 115 ? -5.888 9.724 0.692 1.00 88.75 115 HIS A O 1
ATOM 894 N N . CYS A 1 116 ? -4.518 8.049 1.307 1.00 88.38 116 CYS A N 1
ATOM 895 C CA . CYS A 1 116 ? -3.322 8.863 1.508 1.00 88.38 116 CYS A CA 1
ATOM 896 C C . CYS A 1 116 ? -2.350 8.784 0.322 1.00 88.38 116 CYS A C 1
ATOM 898 O O . CYS A 1 116 ? -1.181 9.120 0.479 1.00 88.38 116 CYS A O 1
ATOM 900 N N . ASN A 1 117 ? -2.792 8.316 -0.854 1.00 88.81 117 ASN A N 1
ATOM 901 C CA . ASN A 1 117 ? -1.957 8.188 -2.055 1.00 88.81 117 ASN A CA 1
ATOM 902 C C . ASN A 1 117 ? -0.651 7.400 -1.805 1.00 88.81 117 ASN A C 1
ATOM 904 O O . ASN A 1 117 ? 0.393 7.719 -2.369 1.00 88.81 117 ASN A O 1
A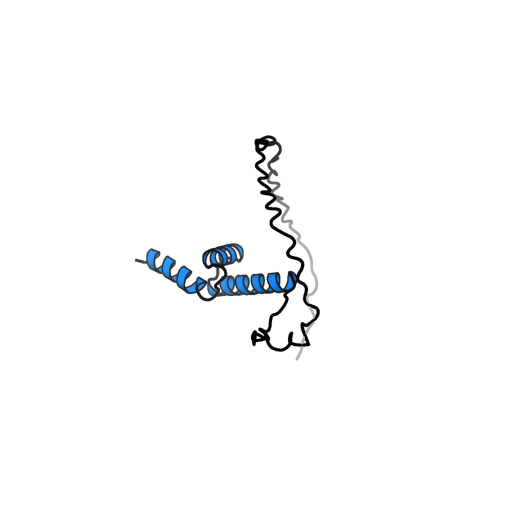TOM 908 N N . TRP A 1 118 ? -0.711 6.376 -0.950 1.00 90.06 118 TRP A N 1
ATOM 909 C CA . TRP A 1 118 ? 0.419 5.567 -0.479 1.00 90.06 118 TRP A CA 1
ATOM 910 C C . TRP A 1 118 ? 1.499 6.342 0.294 1.00 90.06 118 TRP A C 1
ATOM 912 O O . TRP A 1 118 ? 2.607 5.841 0.495 1.00 90.06 118 TRP A O 1
ATOM 922 N N . ASN A 1 119 ? 1.183 7.539 0.795 1.00 85.75 119 ASN A N 1
ATOM 923 C CA . ASN A 1 119 ? 2.061 8.286 1.686 1.00 85.75 119 ASN A CA 1
ATOM 924 C C . ASN A 1 119 ? 1.969 7.746 3.121 1.00 85.75 119 ASN A C 1
ATOM 926 O O . ASN A 1 119 ? 1.158 8.197 3.928 1.00 85.75 119 ASN A O 1
ATOM 930 N N . VAL A 1 120 ? 2.840 6.789 3.443 1.00 81.50 120 VAL A N 1
ATOM 931 C CA . VAL A 1 120 ? 2.903 6.110 4.751 1.00 81.50 120 VAL A CA 1
ATOM 932 C C . VAL A 1 120 ? 3.061 7.086 5.927 1.00 81.50 120 VAL A C 1
ATOM 934 O O . VAL A 1 120 ? 2.608 6.783 7.026 1.00 81.50 120 VAL A O 1
ATOM 937 N N . ASN A 1 121 ? 3.659 8.263 5.715 1.00 82.44 121 ASN A N 1
ATOM 938 C CA . ASN A 1 121 ? 3.867 9.243 6.786 1.00 82.44 121 ASN A CA 1
ATOM 939 C C . ASN A 1 121 ? 2.584 9.995 7.166 1.00 82.44 121 ASN A C 1
ATOM 941 O O . ASN A 1 121 ? 2.457 10.426 8.303 1.00 82.44 121 ASN A O 1
ATOM 945 N N . GLU A 1 122 ? 1.638 10.148 6.236 1.00 78.81 122 GLU A N 1
ATOM 946 C CA . GLU A 1 122 ? 0.400 10.909 6.461 1.00 78.81 122 GLU A CA 1
ATOM 947 C C . GLU A 1 122 ? -0.757 10.040 6.974 1.00 78.81 122 GLU A C 1
ATOM 949 O O . GLU A 1 122 ? -1.739 10.568 7.498 1.00 78.81 122 GLU A O 1
ATOM 954 N N . VAL A 1 123 ? -0.654 8.712 6.836 1.00 78.81 123 VAL A N 1
ATOM 955 C CA . VAL A 1 123 ? -1.705 7.770 7.255 1.00 78.81 123 VAL A CA 1
ATOM 956 C C . VAL A 1 123 ? -2.001 7.853 8.759 1.00 78.81 123 VAL A C 1
ATOM 958 O O . VAL A 1 123 ? -3.179 7.979 9.101 1.00 78.81 123 VAL A O 1
ATOM 961 N N . PRO A 1 124 ? -1.003 7.821 9.670 1.00 78.19 124 PRO A N 1
ATOM 962 C CA . PRO A 1 124 ? -1.279 7.879 11.103 1.00 78.19 124 PRO A CA 1
ATOM 963 C C . PRO A 1 124 ? -1.909 9.215 11.500 1.00 78.19 124 PRO A C 1
ATOM 965 O O . PRO A 1 124 ? -2.915 9.233 12.201 1.00 78.19 124 PRO A O 1
ATOM 968 N N . ASP A 1 125 ? -1.370 10.327 10.995 1.00 78.88 125 ASP A N 1
ATOM 969 C CA . ASP A 1 125 ? -1.849 11.671 11.328 1.00 78.88 125 ASP A CA 1
ATOM 970 C C . ASP A 1 125 ? -3.308 11.877 10.903 1.00 78.88 125 ASP A C 1
ATOM 972 O O . ASP A 1 125 ? -4.108 12.427 11.661 1.00 78.88 125 ASP A O 1
ATOM 976 N N . ARG A 1 126 ? -3.690 11.384 9.716 1.00 78.88 126 ARG A N 1
ATOM 977 C CA . ARG A 1 126 ? -5.083 11.427 9.250 1.00 78.88 126 ARG A CA 1
ATOM 978 C C . ARG A 1 126 ? -6.008 10.523 10.055 1.00 78.88 126 ARG A C 1
ATOM 980 O O . ARG A 1 126 ? -7.116 10.951 10.365 1.00 78.88 126 ARG A O 1
ATOM 987 N N . TRP A 1 127 ? -5.572 9.311 10.398 1.00 78.25 127 TRP A N 1
ATOM 988 C CA . TRP A 1 127 ? -6.370 8.384 11.206 1.00 78.25 127 TRP A CA 1
ATOM 989 C C . TRP A 1 127 ? -6.649 8.951 12.605 1.00 78.25 127 TRP A C 1
ATOM 991 O O . TRP A 1 127 ? -7.795 8.989 13.049 1.00 78.25 127 TRP A O 1
ATOM 1001 N N . PHE A 1 128 ? -5.622 9.469 13.285 1.00 75.31 128 PHE A N 1
ATOM 1002 C CA . PHE A 1 128 ? -5.783 10.038 14.625 1.00 75.31 128 PHE A CA 1
ATOM 1003 C C . PHE A 1 128 ? -6.584 11.345 14.631 1.00 75.31 128 PHE A C 1
ATOM 1005 O O . PHE A 1 128 ? -7.336 11.585 15.576 1.00 75.31 128 PHE A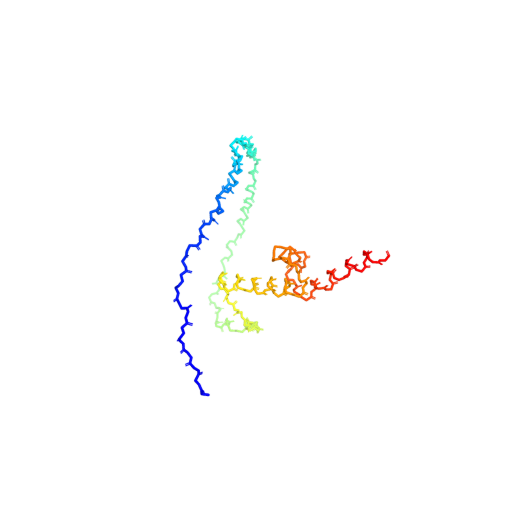 O 1
ATOM 1012 N N . ALA A 1 129 ? -6.473 12.170 13.585 1.00 77.19 129 ALA A N 1
ATOM 1013 C CA . ALA A 1 129 ? -7.273 13.387 13.461 1.00 77.19 129 ALA A CA 1
ATOM 1014 C C . ALA A 1 129 ? -8.779 13.098 13.315 1.00 77.19 129 ALA A C 1
ATOM 1016 O O . ALA A 1 129 ? -9.605 13.894 13.769 1.00 77.19 129 ALA A O 1
ATOM 1017 N N . ASP A 1 130 ? -9.150 11.973 12.698 1.00 67.69 130 ASP A N 1
ATOM 1018 C CA . ASP A 1 130 ? -10.555 11.578 12.562 1.00 67.69 130 ASP A CA 1
ATOM 1019 C C . ASP A 1 130 ? -11.110 10.985 13.872 1.00 67.69 130 ASP A C 1
ATOM 1021 O O . ASP A 1 130 ? -12.233 11.302 14.267 1.00 67.69 130 ASP A O 1
ATOM 1025 N N . GLU A 1 131 ? -10.302 10.235 14.637 1.00 62.19 131 GLU A N 1
ATOM 1026 C CA . GLU A 1 131 ? -10.693 9.783 15.983 1.00 62.19 131 GLU A CA 1
ATOM 1027 C C . GLU A 1 131 ? -10.846 10.931 16.995 1.00 62.19 131 GLU A C 1
ATOM 1029 O O . GLU A 1 131 ? -11.717 10.873 17.870 1.00 62.19 131 GLU A O 1
ATOM 1034 N N . GLU A 1 132 ? -10.039 11.993 16.892 1.00 62.28 132 GLU A N 1
ATOM 1035 C CA . GLU A 1 132 ? -10.145 13.167 17.771 1.00 62.28 132 GLU A CA 1
ATOM 1036 C C . GLU A 1 132 ? -11.516 13.853 17.641 1.00 62.28 132 GLU A C 1
ATOM 1038 O O . GLU A 1 132 ? -12.096 14.278 18.642 1.00 62.28 132 GLU A O 1
ATOM 1043 N N . LYS A 1 133 ? -12.102 13.867 16.435 1.00 59.00 133 LYS A N 1
ATOM 1044 C CA . LYS A 1 133 ? -13.463 14.376 16.193 1.00 59.00 133 LYS A CA 1
ATOM 1045 C C . LYS A 1 133 ? -14.561 13.558 16.866 1.00 59.00 133 LYS A C 1
ATOM 1047 O O . LYS A 1 133 ? -15.613 14.114 17.162 1.00 59.00 133 LYS A O 1
ATOM 1052 N N . LEU A 1 134 ? -14.348 12.262 17.089 1.00 53.44 134 LEU A N 1
ATOM 1053 C CA . LEU A 1 134 ? -15.349 11.370 17.687 1.00 53.44 134 LEU A CA 1
ATOM 1054 C C . LEU A 1 134 ? -15.341 11.402 19.223 1.00 53.44 134 LEU A C 1
ATOM 1056 O O . LEU A 1 134 ? -16.269 10.889 19.848 1.00 53.44 134 LEU A O 1
ATOM 1060 N N . ARG A 1 135 ? -14.314 11.998 19.844 1.00 58.53 135 ARG A N 1
ATOM 1061 C CA . ARG A 1 135 ? -14.202 12.158 21.306 1.00 58.53 1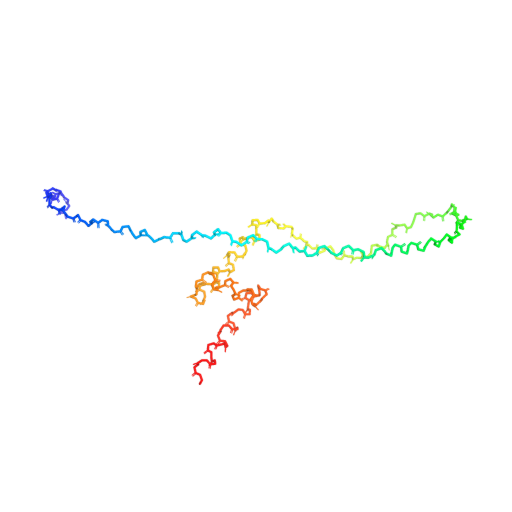35 ARG A CA 1
ATOM 1062 C C . ARG A 1 135 ? -14.609 13.545 21.825 1.00 58.53 135 ARG A C 1
ATOM 1064 O O . ARG A 1 135 ? -14.603 13.729 23.043 1.00 58.53 135 ARG A O 1
ATOM 1071 N N . GLY A 1 136 ? -14.917 14.489 20.931 1.00 42.88 136 GLY A N 1
ATOM 1072 C CA . GLY A 1 136 ? -15.284 15.879 21.241 1.00 42.88 136 GLY A CA 1
ATOM 1073 C C . GLY A 1 136 ? -16.759 16.091 21.553 1.00 42.88 136 GLY A C 1
ATOM 1074 O O . GLY A 1 136 ? -17.604 15.519 20.832 1.00 42.88 136 GLY A O 1
#

Secondary structure (DSSP, 8-state):
------------------------------------------------------------S---S--S---------------HHHHHHHHHHHHHHHHHHHT--HHHHHHHHHHTTT-TTHHHHHHHHHHHHH--

Sequence (136 aa):
MASAEQYLNNSAEEEGREEEEEEEELENYDSMADSSPPSSDEDDDDDYSDDDDDLDDSLSDDFDDAFDSHHSSARQEAYKVLSAADIRRCQEDAIMNISAVLSVPAAEASILLLHCNWNVNEVPDRWFADEEKLRG

Radius of gyration: 35.38 Å; chains: 1; bounding box: 60×70×95 Å

pLDDT: mean 70.11, std 17.08, range [39.78, 97.31]